Protein AF-A0A3P4AR91-F1 (afdb_monomer)

Radius of gyration: 17.8 Å; Cα contacts (8 Å, |Δi|>4): 67; chains: 1; bounding box: 27×44×55 Å

Organism: Thermus thermophilus (NCBI:txid274)

Foldseek 3Di:
DPPDDDPVNVVVVVCVVVDDFLVVLLVVLVVVLVVLVVVQVVVCVVVVDHDPVSVVLSVLSVVLSVCSVVDPGPVVSVVSNVCSVVCVPPDDD

Solvent-accessible surface area (backbone atoms only — not comparable to full-atom values): 5354 Å² total; per-residue (Å²): 130,87,72,83,76,49,76,64,56,50,51,50,48,50,52,64,70,71,44,75,53,43,71,58,50,41,51,51,51,51,54,55,47,52,54,51,51,53,50,52,53,49,50,25,65,78,66,76,45,82,59,64,70,59,52,52,53,52,52,20,41,54,50,17,45,56,52,23,72,69,36,96,42,44,69,55,15,50,55,34,61,75,41,22,78,76,38,69,89,58,80,83,129

Mean predicted aligned error: 7.6 Å

Secondary structure (DSSP, 8-state):
-PPPPPHHHHHHHHHHHH---HHHHHHHHHHHHHHHHHHHHHHHHHHT---HHHHHHHHHHHHHHHHHHH-SSHHHHHHHHH-GGGGTTPPP-

pLDDT: mean 87.43, std 13.42, range [42.78, 98.38]

Sequence (93 aa):
MKGKRTKLEELVDELAEEGLPRHMRVAYALYDLARDMVRAANEARDTEAVDQGELERLARRALAVVAAAQAENDAKARELLSHPHRMKGVACP

Structure (mmCIF, N/CA/C/O backbone):
data_AF-A0A3P4AR91-F1
#
_entry.id   AF-A0A3P4AR91-F1
#
loop_
_atom_site.group_PDB
_atom_site.id
_atom_site.type_symbol
_atom_site.label_atom_id
_atom_site.label_alt_id
_atom_site.label_comp_id
_atom_site.label_asym_id
_atom_site.label_entity_id
_atom_site.label_seq_id
_atom_site.pdbx_PDB_ins_code
_atom_site.Cartn_x
_atom_site.Cartn_y
_atom_site.Cartn_z
_atom_site.occupancy
_atom_site.B_iso_or_equiv
_atom_site.auth_seq_id
_atom_site.auth_comp_id
_atom_site.auth_asym_id
_atom_site.auth_atom_id
_atom_site.pdbx_PDB_model_num
ATOM 1 N N . MET A 1 1 ? -2.058 25.907 -35.757 1.00 42.78 1 MET A N 1
ATOM 2 C CA . MET A 1 1 ? -0.631 25.993 -35.373 1.00 42.78 1 MET A CA 1
ATOM 3 C C . MET A 1 1 ? -0.506 25.431 -33.965 1.00 42.78 1 MET A C 1
ATOM 5 O O . MET A 1 1 ? -1.092 26.015 -33.066 1.00 42.78 1 MET A O 1
ATOM 9 N N . LYS A 1 2 ? 0.136 24.270 -33.766 1.00 49.69 2 LYS A N 1
ATOM 10 C CA . LYS A 1 2 ? 0.423 23.778 -32.406 1.00 49.69 2 LYS A CA 1
ATOM 11 C C . LYS A 1 2 ? 1.486 24.705 -31.810 1.00 49.69 2 LYS A C 1
ATOM 13 O O . LYS A 1 2 ? 2.556 24.833 -32.399 1.00 49.69 2 LYS A O 1
ATOM 18 N N . GLY A 1 3 ? 1.153 25.412 -30.730 1.00 62.59 3 GLY A N 1
ATOM 19 C CA . GLY A 1 3 ? 2.112 26.245 -30.002 1.00 62.59 3 GLY A CA 1
ATOM 20 C C . GLY A 1 3 ? 3.297 25.400 -29.531 1.00 62.59 3 GLY A C 1
ATOM 21 O O . GLY A 1 3 ? 3.135 24.204 -29.285 1.00 62.59 3 GLY A O 1
ATOM 22 N N . LYS A 1 4 ? 4.493 25.997 -29.464 1.00 67.50 4 LYS A N 1
ATOM 23 C CA . LYS A 1 4 ? 5.670 25.337 -28.880 1.00 67.50 4 LYS A CA 1
ATOM 24 C C . LYS A 1 4 ? 5.323 24.917 -27.451 1.00 67.50 4 LYS A C 1
ATOM 26 O O . LYS A 1 4 ? 4.914 25.777 -26.672 1.00 67.50 4 LYS A O 1
ATOM 31 N N . ARG A 1 5 ? 5.475 23.623 -27.148 1.00 68.88 5 ARG A N 1
ATOM 32 C CA . ARG A 1 5 ? 5.323 23.109 -25.786 1.00 68.88 5 ARG A CA 1
ATOM 33 C C . ARG A 1 5 ? 6.322 23.813 -24.880 1.00 68.88 5 ARG A C 1
ATOM 35 O O . ARG A 1 5 ? 7.427 24.167 -25.297 1.00 68.88 5 ARG A O 1
ATOM 42 N N . THR A 1 6 ? 5.894 24.099 -23.665 1.00 84.81 6 THR A N 1
ATOM 43 C CA . THR A 1 6 ? 6.771 24.686 -22.660 1.00 84.81 6 THR A CA 1
ATOM 44 C C . THR A 1 6 ? 7.749 23.628 -22.160 1.00 84.81 6 THR A C 1
ATOM 46 O O . THR A 1 6 ? 7.456 22.437 -22.167 1.00 84.81 6 THR A O 1
ATOM 49 N N . LYS A 1 7 ? 8.904 24.060 -21.651 1.00 75.31 7 LYS A N 1
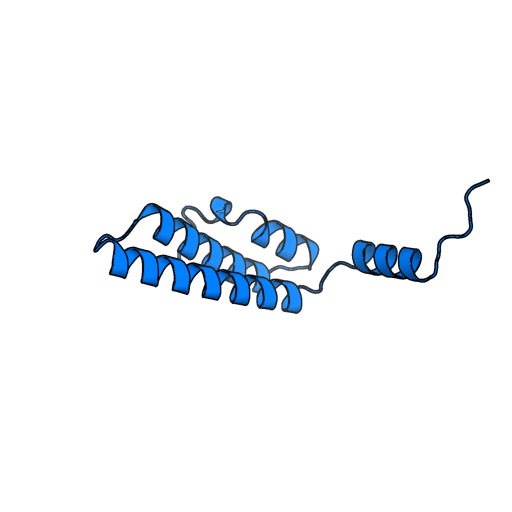ATOM 50 C CA . LYS A 1 7 ? 9.906 23.149 -21.083 1.00 75.31 7 LYS A CA 1
ATOM 51 C C . LYS A 1 7 ? 9.374 22.342 -19.891 1.00 75.31 7 LYS A C 1
ATOM 53 O O . LYS A 1 7 ? 9.879 21.267 -19.616 1.00 75.31 7 LYS A O 1
ATOM 58 N N . LEU A 1 8 ? 8.354 22.857 -19.199 1.00 71.00 8 LEU A N 1
ATOM 59 C CA . LEU A 1 8 ? 7.640 22.138 -18.145 1.00 71.00 8 LEU A CA 1
ATOM 60 C C . LEU A 1 8 ? 6.732 21.044 -18.721 1.00 71.00 8 LEU A C 1
ATOM 62 O O . LEU A 1 8 ? 6.691 19.960 -18.161 1.00 71.00 8 LEU A O 1
ATOM 66 N N . GLU A 1 9 ? 6.030 21.309 -19.825 1.00 70.19 9 GLU A N 1
ATOM 67 C CA . GLU A 1 9 ? 5.214 20.297 -20.514 1.00 70.19 9 GLU A CA 1
ATOM 68 C C . GLU A 1 9 ? 6.085 19.172 -21.073 1.00 70.19 9 GLU A C 1
ATOM 70 O O . GLU A 1 9 ? 5.734 18.015 -20.914 1.00 70.19 9 GLU A O 1
ATOM 75 N N . GLU A 1 10 ? 7.250 19.494 -21.639 1.00 72.38 10 GLU A N 1
ATOM 76 C CA . GLU A 1 10 ? 8.222 18.490 -22.091 1.00 72.38 10 GLU A CA 1
ATOM 77 C C . GLU A 1 10 ? 8.761 17.655 -20.921 1.00 72.38 10 GLU A C 1
ATOM 79 O O . GLU A 1 10 ? 8.808 16.440 -21.028 1.00 72.38 10 GLU A O 1
ATOM 84 N N . LEU A 1 11 ? 9.079 18.275 -19.777 1.00 68.38 11 LEU A N 1
ATOM 85 C CA . LEU A 1 11 ? 9.555 17.551 -18.591 1.00 68.38 11 LEU A CA 1
ATOM 86 C C . LEU A 1 11 ? 8.463 16.681 -17.952 1.00 68.38 11 LEU A C 1
ATOM 88 O O . LEU A 1 11 ? 8.748 15.617 -17.415 1.00 68.38 11 LEU A O 1
ATOM 92 N N . VAL A 1 12 ? 7.212 17.151 -17.963 1.00 68.94 12 VAL A N 1
ATOM 93 C CA . VAL A 1 12 ? 6.048 16.388 -17.491 1.00 68.94 12 VAL A CA 1
ATOM 94 C C . VAL A 1 12 ? 5.757 15.228 -18.437 1.00 68.94 12 VAL A C 1
ATOM 96 O O . VAL A 1 12 ? 5.468 14.137 -17.953 1.00 68.94 12 VAL A O 1
ATOM 99 N N . ASP A 1 13 ? 5.868 15.443 -19.748 1.00 64.06 13 ASP A N 1
ATOM 100 C CA . ASP A 1 13 ? 5.746 14.400 -20.765 1.00 64.06 13 ASP A CA 1
ATOM 101 C C . ASP A 1 13 ? 6.887 13.375 -20.620 1.00 64.06 13 ASP A C 1
ATOM 103 O O . ASP A 1 13 ? 6.603 12.187 -20.571 1.00 64.06 13 ASP A O 1
ATOM 107 N N . GLU A 1 14 ? 8.141 13.799 -20.426 1.00 58.12 14 GLU A N 1
ATOM 108 C CA . GLU A 1 14 ? 9.295 12.919 -20.161 1.00 58.12 14 GLU A CA 1
ATOM 109 C C . GLU A 1 14 ? 9.121 12.127 -18.856 1.00 58.12 14 GLU A C 1
ATOM 111 O O . GLU A 1 14 ? 9.301 10.913 -18.833 1.00 58.12 14 GLU A O 1
ATOM 116 N N . LEU A 1 15 ? 8.678 12.770 -17.771 1.00 61.91 15 LEU A N 1
ATOM 117 C CA . LEU A 1 15 ? 8.365 12.085 -16.509 1.00 61.91 15 LEU A CA 1
ATOM 118 C C . LEU A 1 15 ? 7.177 11.118 -16.646 1.00 61.91 15 LEU A C 1
ATOM 120 O O . LEU A 1 15 ? 7.118 10.098 -15.949 1.00 61.91 15 LEU A O 1
ATOM 124 N N . ALA A 1 16 ? 6.217 11.430 -17.519 1.00 61.50 16 ALA A N 1
ATOM 125 C CA . ALA A 1 16 ? 5.090 10.560 -17.833 1.00 61.50 16 ALA A CA 1
ATOM 126 C C . ALA A 1 16 ? 5.497 9.389 -18.74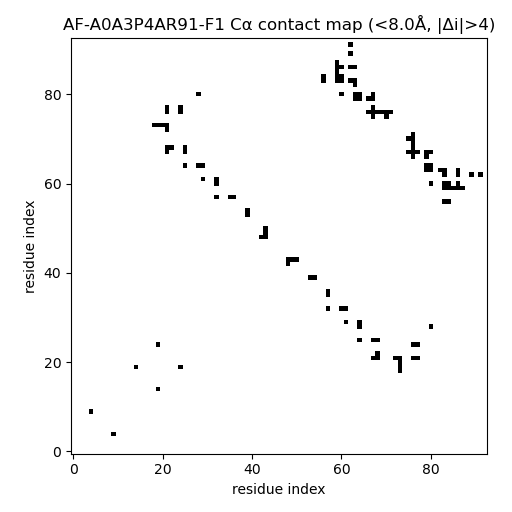5 1.00 61.50 16 ALA A C 1
ATOM 128 O O . ALA A 1 16 ? 4.954 8.292 -18.578 1.00 61.50 16 ALA A O 1
ATOM 129 N N . GLU A 1 17 ? 6.444 9.609 -19.661 1.00 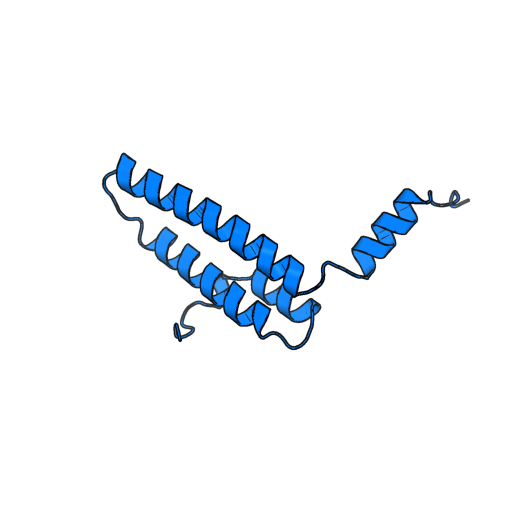58.59 17 GLU A N 1
ATOM 130 C CA . GLU A 1 17 ? 7.003 8.626 -20.594 1.00 58.59 17 GLU A CA 1
ATOM 131 C C . GLU A 1 17 ? 7.961 7.655 -19.894 1.00 58.59 17 GLU A C 1
ATOM 133 O O . GLU A 1 17 ? 7.827 6.443 -20.071 1.00 58.59 17 GLU A O 1
ATOM 138 N N . GLU A 1 18 ? 8.873 8.146 -19.052 1.00 64.25 18 GLU A N 1
ATOM 139 C CA . GLU A 1 18 ? 9.824 7.308 -18.311 1.00 64.25 18 GLU A CA 1
ATOM 140 C C . GLU A 1 18 ? 9.140 6.557 -17.164 1.00 64.25 18 GLU A C 1
ATOM 142 O O . GLU A 1 18 ? 9.444 5.397 -16.880 1.00 64.25 18 GLU A O 1
ATOM 147 N N . GLY A 1 19 ? 8.147 7.185 -16.530 1.00 72.12 19 GLY A N 1
ATOM 148 C CA . GLY A 1 19 ? 7.493 6.647 -15.350 1.00 72.12 19 GLY A CA 1
ATOM 149 C C . GLY A 1 19 ? 8.442 6.506 -14.151 1.00 72.12 19 GLY A C 1
ATOM 150 O O . GLY A 1 19 ? 9.661 6.474 -14.243 1.00 72.12 19 GLY A O 1
ATOM 151 N N . LEU A 1 20 ? 7.868 6.415 -12.950 1.00 81.12 20 LEU A N 1
ATOM 152 C CA . LEU A 1 20 ? 8.671 6.217 -11.740 1.00 81.12 20 LEU A CA 1
ATOM 153 C C . LEU A 1 20 ? 9.439 4.878 -11.784 1.00 81.12 20 LEU A C 1
ATOM 155 O O . LEU A 1 20 ? 8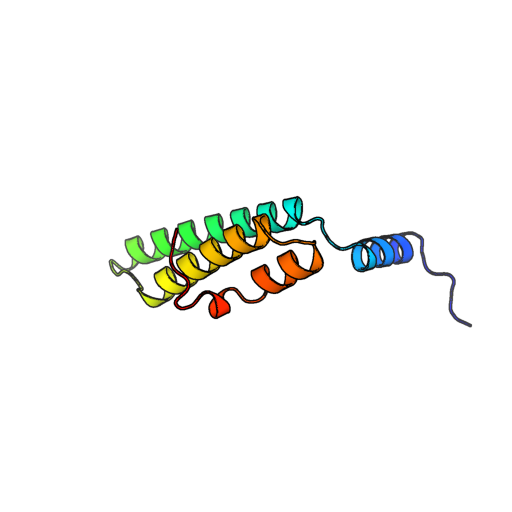.798 3.849 -12.037 1.00 81.12 20 LEU A O 1
ATOM 159 N N . PRO A 1 21 ? 10.739 4.853 -11.432 1.00 88.38 21 PRO A N 1
ATOM 160 C CA . PRO A 1 21 ? 11.496 3.613 -11.276 1.00 88.38 21 PRO A CA 1
ATOM 161 C C . PRO A 1 21 ? 10.876 2.672 -10.233 1.00 88.38 21 PRO A C 1
ATOM 163 O O . PRO A 1 21 ? 10.319 3.131 -9.227 1.00 88.38 21 PRO A O 1
ATOM 166 N N . ARG A 1 22 ? 11.024 1.349 -10.400 1.00 90.62 22 ARG A N 1
ATOM 167 C CA . ARG A 1 22 ? 10.465 0.316 -9.499 1.00 90.62 22 ARG A CA 1
ATOM 168 C C . ARG A 1 22 ? 10.750 0.582 -8.025 1.00 90.62 22 ARG A C 1
ATOM 170 O O . ARG A 1 22 ? 9.834 0.501 -7.212 1.00 90.62 22 ARG A O 1
ATOM 177 N N . HIS A 1 23 ? 11.990 0.917 -7.668 1.00 90.75 23 HIS A N 1
ATOM 178 C CA . HIS A 1 23 ? 12.367 1.142 -6.268 1.00 90.75 23 HIS A CA 1
ATOM 179 C C . HIS A 1 23 ? 11.621 2.336 -5.646 1.00 90.75 23 HIS A C 1
ATOM 181 O O . HIS A 1 23 ? 11.157 2.234 -4.513 1.00 90.75 23 HIS A O 1
ATOM 187 N N . MET A 1 24 ? 11.412 3.420 -6.403 1.00 92.12 24 MET A N 1
ATOM 188 C CA . MET A 1 24 ? 10.613 4.568 -5.958 1.00 92.12 24 MET A CA 1
ATOM 189 C C . MET A 1 24 ? 9.134 4.203 -5.822 1.00 92.12 24 MET A C 1
ATOM 191 O O . MET A 1 24 ? 8.496 4.573 -4.840 1.00 92.12 24 MET A O 1
ATOM 195 N N . ARG A 1 25 ? 8.579 3.422 -6.760 1.00 91.75 25 ARG A N 1
ATOM 196 C CA . ARG A 1 25 ? 7.191 2.931 -6.664 1.00 91.75 25 ARG A CA 1
ATOM 197 C C . ARG A 1 25 ? 6.973 2.070 -5.424 1.00 91.75 25 ARG A C 1
ATOM 199 O O . ARG A 1 25 ? 5.978 2.250 -4.729 1.00 91.75 25 ARG A O 1
ATOM 206 N N . VAL A 1 26 ? 7.903 1.158 -5.147 1.00 94.00 26 VAL A N 1
ATOM 207 C CA . VAL A 1 26 ? 7.890 0.311 -3.948 1.00 94.00 26 VAL A CA 1
ATOM 208 C C . VAL A 1 26 ? 7.979 1.169 -2.687 1.00 94.00 26 VAL A C 1
ATOM 210 O O . VAL A 1 26 ? 7.182 0.973 -1.775 1.00 94.00 26 VAL A O 1
ATOM 213 N N . ALA A 1 27 ? 8.878 2.158 -2.651 1.00 93.06 27 ALA A N 1
ATOM 214 C CA . ALA A 1 27 ? 9.005 3.072 -1.518 1.00 93.06 27 ALA A CA 1
ATOM 215 C C . ALA A 1 27 ? 7.706 3.853 -1.250 1.00 93.06 27 ALA A C 1
ATOM 217 O O . ALA A 1 27 ? 7.240 3.898 -0.111 1.00 93.06 27 ALA A O 1
ATOM 218 N N . TYR A 1 28 ? 7.073 4.406 -2.290 1.00 92.00 28 TYR A N 1
ATOM 219 C CA . TYR A 1 28 ? 5.787 5.094 -2.143 1.00 92.00 28 TYR A CA 1
ATOM 220 C C . TYR A 1 28 ? 4.668 4.149 -1.699 1.00 92.00 28 TYR A C 1
ATOM 222 O O . TYR A 1 28 ? 3.906 4.486 -0.796 1.00 92.00 28 TYR A O 1
ATOM 230 N N . ALA A 1 29 ? 4.606 2.940 -2.259 1.00 95.19 29 ALA A N 1
ATOM 231 C CA . ALA A 1 29 ? 3.609 1.953 -1.862 1.00 95.19 29 ALA A CA 1
ATOM 232 C C . ALA A 1 29 ? 3.774 1.499 -0.401 1.00 95.19 29 ALA A C 1
ATOM 234 O O . ALA A 1 29 ? 2.771 1.318 0.289 1.00 95.19 29 ALA A O 1
ATOM 235 N N . LEU A 1 30 ? 5.012 1.356 0.088 1.00 96.44 30 LEU A N 1
ATOM 236 C CA . LEU A 1 30 ? 5.306 1.073 1.498 1.00 96.44 30 LEU A CA 1
ATOM 237 C C . LEU A 1 30 ? 4.842 2.206 2.410 1.00 96.44 30 LEU A C 1
ATOM 239 O O . LEU A 1 30 ? 4.225 1.954 3.442 1.00 96.44 30 LEU A O 1
ATOM 243 N N . TYR A 1 31 ? 5.112 3.450 2.023 1.00 95.44 31 TYR A N 1
ATOM 244 C CA . TYR A 1 31 ? 4.708 4.614 2.799 1.00 95.44 31 TYR A CA 1
ATOM 245 C C . TYR A 1 31 ? 3.180 4.743 2.893 1.00 95.44 31 TYR A C 1
ATOM 247 O O . TYR A 1 31 ? 2.635 4.937 3.982 1.00 95.44 31 TYR A O 1
ATOM 255 N N . ASP A 1 32 ? 2.477 4.545 1.778 1.00 96.19 32 ASP A N 1
ATOM 256 C CA . ASP A 1 32 ? 1.014 4.544 1.752 1.00 96.19 32 ASP A CA 1
ATOM 257 C C . ASP A 1 32 ? 0.414 3.350 2.505 1.00 96.19 32 ASP A C 1
ATOM 259 O O . ASP A 1 32 ? -0.650 3.471 3.112 1.00 96.19 32 ASP A O 1
ATOM 263 N N . LEU A 1 33 ? 1.068 2.185 2.479 1.00 97.31 33 LEU A N 1
ATOM 264 C CA . LEU A 1 33 ? 0.651 1.029 3.268 1.00 97.31 33 LEU A CA 1
ATOM 265 C C . LEU A 1 33 ? 0.806 1.301 4.768 1.00 97.31 33 LEU A C 1
ATOM 267 O O . LEU A 1 33 ? -0.127 1.043 5.523 1.00 97.31 33 LEU A O 1
ATOM 271 N N . ALA A 1 34 ? 1.936 1.868 5.196 1.00 98.00 34 ALA A N 1
ATOM 272 C CA . ALA A 1 34 ? 2.185 2.195 6.598 1.00 98.00 34 ALA A CA 1
ATOM 273 C C . ALA A 1 34 ? 1.133 3.169 7.152 1.00 98.00 34 ALA A C 1
ATOM 275 O O . ALA A 1 34 ? 0.615 2.964 8.249 1.00 98.00 34 ALA A O 1
ATOM 276 N N . ARG A 1 35 ? 0.762 4.193 6.374 1.00 98.12 35 ARG A N 1
ATOM 277 C CA . ARG A 1 35 ? -0.313 5.132 6.735 1.00 98.12 35 ARG A CA 1
ATOM 278 C C . ARG A 1 35 ? -1.657 4.432 6.928 1.00 98.12 35 ARG A C 1
ATOM 280 O O . ARG A 1 35 ? -2.331 4.678 7.925 1.00 98.12 35 ARG A O 1
ATOM 287 N N . ASP A 1 36 ? -2.027 3.547 6.008 1.00 97.75 36 ASP A N 1
ATOM 288 C CA . ASP A 1 36 ? -3.285 2.805 6.101 1.00 97.75 36 ASP A CA 1
ATOM 289 C C . ASP A 1 36 ? -3.288 1.815 7.275 1.00 97.75 36 ASP A C 1
ATOM 291 O O . ASP A 1 36 ? -4.309 1.673 7.941 1.00 97.75 36 ASP A O 1
ATOM 295 N N . MET A 1 37 ? -2.154 1.178 7.583 1.00 98.12 37 MET A N 1
ATOM 296 C CA . MET A 1 37 ? -2.029 0.309 8.760 1.00 98.12 37 MET A CA 1
ATOM 297 C C . MET A 1 37 ? -2.210 1.090 10.065 1.00 98.12 37 MET A C 1
ATOM 299 O O . MET A 1 37 ? -2.902 0.621 10.964 1.00 98.12 37 MET A O 1
ATOM 303 N N . VAL A 1 38 ? -1.632 2.292 10.165 1.00 98.38 38 VAL A N 1
ATOM 304 C CA . VAL A 1 38 ? -1.837 3.174 11.327 1.00 98.38 38 VAL A CA 1
ATOM 305 C C . VAL A 1 38 ? -3.306 3.572 11.451 1.00 98.38 38 VAL A C 1
ATOM 307 O O . VAL A 1 38 ? -3.850 3.548 12.554 1.00 98.38 38 VAL A O 1
ATOM 310 N N . ARG A 1 39 ? -3.968 3.900 10.334 1.00 97.75 39 ARG A N 1
ATOM 311 C CA . ARG A 1 39 ? -5.403 4.212 10.336 1.00 97.75 39 ARG A CA 1
ATOM 312 C C . ARG A 1 39 ? -6.230 3.023 10.830 1.00 97.75 39 ARG A C 1
ATOM 314 O O . ARG A 1 39 ? -6.999 3.198 11.766 1.00 97.75 39 ARG A O 1
ATOM 321 N N . ALA A 1 40 ? -6.019 1.834 10.269 1.00 97.62 40 ALA A N 1
ATOM 322 C CA . ALA A 1 40 ? -6.742 0.627 10.664 1.00 97.62 40 ALA A CA 1
ATOM 323 C C . ALA A 1 40 ? -6.516 0.266 12.144 1.00 97.62 40 ALA A C 1
ATOM 325 O O . ALA A 1 40 ? -7.446 -0.146 12.830 1.00 97.62 40 ALA A O 1
ATOM 326 N N . ALA A 1 41 ? -5.301 0.468 12.669 1.00 98.12 41 ALA A N 1
ATOM 327 C CA . ALA A 1 41 ? -5.007 0.257 14.086 1.00 98.12 41 ALA A CA 1
ATOM 328 C C . ALA A 1 41 ? -5.756 1.246 14.997 1.00 98.12 41 ALA A C 1
ATOM 330 O O . ALA A 1 41 ? -6.278 0.847 16.038 1.00 98.12 41 ALA A O 1
ATOM 331 N N . ASN A 1 42 ? -5.829 2.522 14.606 1.00 98.12 42 ASN A N 1
ATOM 332 C CA . ASN A 1 42 ? -6.605 3.523 15.340 1.00 98.12 42 ASN A CA 1
ATOM 333 C C . ASN A 1 42 ? -8.103 3.208 15.293 1.00 98.12 42 ASN A C 1
ATOM 335 O O . ASN A 1 42 ? -8.745 3.220 16.335 1.00 98.12 42 ASN A O 1
ATOM 339 N N . GLU A 1 43 ? -8.643 2.859 14.123 1.00 97.75 43 GLU A N 1
ATOM 340 C CA . GLU A 1 43 ? -10.050 2.467 13.973 1.00 97.75 43 GLU A CA 1
ATOM 341 C C . GLU A 1 43 ? -10.385 1.249 14.841 1.00 97.75 43 GLU A C 1
ATOM 343 O O . GLU A 1 43 ? -11.380 1.270 15.561 1.00 97.75 43 GLU A O 1
ATOM 348 N N . ALA A 1 44 ? -9.529 0.224 14.855 1.00 97.75 44 ALA A N 1
ATOM 349 C CA . ALA A 1 44 ? -9.744 -0.956 15.688 1.00 97.75 44 ALA A CA 1
ATOM 350 C C . ALA A 1 44 ? -9.706 -0.643 17.190 1.00 97.75 44 ALA A C 1
ATOM 352 O O . ALA A 1 44 ? -10.487 -1.201 17.959 1.00 97.75 44 ALA A O 1
ATOM 353 N N . ARG A 1 45 ? -8.824 0.271 17.616 1.00 97.75 45 ARG A N 1
ATOM 354 C CA . ARG A 1 45 ? -8.779 0.756 19.002 1.00 97.75 45 ARG A CA 1
ATOM 355 C C . ARG A 1 45 ? -10.041 1.540 19.358 1.00 97.75 45 ARG A C 1
ATOM 357 O O . ARG A 1 45 ? -10.606 1.314 20.419 1.00 97.75 45 ARG A O 1
ATOM 364 N N . ASP A 1 46 ? -10.452 2.460 18.493 1.00 97.94 46 ASP A N 1
ATOM 365 C CA . ASP A 1 46 ? -11.535 3.407 18.770 1.00 97.94 46 ASP A CA 1
ATOM 366 C C . ASP A 1 46 ? -12.923 2.746 18.676 1.00 97.94 46 ASP A C 1
ATOM 368 O O . ASP A 1 46 ? -13.870 3.204 19.311 1.00 97.94 46 ASP A O 1
ATOM 372 N N . THR A 1 47 ? -13.047 1.662 17.905 1.00 97.06 47 THR A N 1
ATOM 373 C CA . THR A 1 47 ? -14.295 0.893 17.741 1.00 97.06 47 THR A CA 1
ATOM 374 C C . THR A 1 47 ? -14.332 -0.409 18.541 1.00 97.06 47 THR A C 1
ATOM 376 O O . THR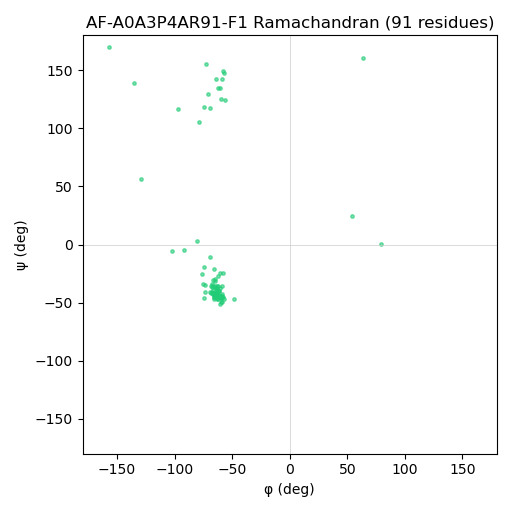 A 1 47 ? -15.360 -1.082 18.545 1.00 97.06 47 THR A O 1
ATOM 379 N N . GLU A 1 48 ? -13.223 -0.778 19.192 1.00 96.12 48 GLU A N 1
ATOM 380 C CA . GLU A 1 48 ? -13.031 -2.061 19.887 1.00 96.12 48 GLU A CA 1
ATOM 381 C C . GLU A 1 48 ? -13.309 -3.298 19.005 1.00 96.12 48 GLU A C 1
ATOM 383 O O . GLU A 1 48 ? -13.610 -4.386 19.498 1.00 96.12 48 GLU A O 1
ATOM 388 N N . ALA A 1 49 ? -13.194 -3.151 17.682 1.00 96.06 49 ALA A N 1
ATOM 389 C CA . ALA A 1 49 ? -13.494 -4.193 16.711 1.00 96.06 49 ALA A CA 1
ATOM 390 C C . ALA A 1 49 ? -12.416 -4.273 15.628 1.00 96.06 49 ALA A C 1
ATOM 392 O O . ALA A 1 49 ? -11.943 -3.268 15.107 1.00 96.06 49 ALA A O 1
ATOM 393 N N . VAL A 1 50 ? -12.048 -5.494 15.244 1.00 95.56 50 VAL A N 1
ATOM 394 C CA . VAL A 1 50 ? -11.121 -5.729 14.133 1.00 95.56 50 VAL A CA 1
ATOM 395 C C . VAL A 1 50 ? -11.920 -6.033 12.871 1.00 95.56 50 VAL A C 1
ATOM 397 O O . VAL A 1 50 ? -12.600 -7.057 12.796 1.00 95.56 50 VAL A O 1
ATOM 400 N N . ASP A 1 51 ? -11.810 -5.168 11.861 1.00 95.94 51 ASP A N 1
ATOM 401 C CA . ASP A 1 51 ? -12.373 -5.437 10.537 1.00 95.94 51 ASP A CA 1
ATOM 402 C C . ASP A 1 51 ? -11.462 -6.399 9.759 1.00 95.94 51 ASP A C 1
ATOM 404 O O . ASP A 1 51 ? -10.399 -6.038 9.243 1.00 95.94 51 ASP A O 1
ATOM 408 N N . GLN A 1 52 ? -11.905 -7.651 9.659 1.00 94.56 52 GLN A N 1
ATOM 409 C CA . GLN A 1 52 ? -11.212 -8.699 8.915 1.00 94.56 52 GLN A CA 1
ATOM 410 C C . GLN A 1 52 ? -11.028 -8.343 7.429 1.00 94.56 52 GLN A C 1
ATOM 412 O O . GLN A 1 52 ? -9.998 -8.674 6.841 1.00 94.56 52 GLN A O 1
ATOM 417 N N . GLY A 1 53 ? -11.999 -7.665 6.812 1.00 94.88 53 GLY A N 1
ATOM 418 C CA . GLY A 1 53 ? -11.924 -7.246 5.414 1.00 94.88 53 GLY A CA 1
ATOM 419 C C . GLY A 1 53 ? -10.831 -6.203 5.187 1.00 94.88 53 GLY A C 1
ATOM 420 O O . GLY A 1 53 ? -10.089 -6.290 4.203 1.00 94.88 53 GLY A O 1
ATOM 421 N N . GLU A 1 54 ? -10.677 -5.266 6.123 1.00 95.88 54 GLU A N 1
ATOM 422 C CA . GLU A 1 54 ? -9.594 -4.281 6.089 1.00 95.88 54 GLU A CA 1
ATOM 423 C C . GLU A 1 54 ? -8.227 -4.947 6.290 1.00 95.88 54 GLU A C 1
ATOM 425 O O . GLU A 1 54 ? -7.291 -4.674 5.532 1.00 95.88 54 GLU A O 1
ATOM 430 N N . LEU A 1 55 ? -8.110 -5.897 7.225 1.00 95.50 55 LEU A N 1
ATOM 431 C CA . LEU A 1 55 ? -6.877 -6.673 7.400 1.00 95.50 55 LEU A CA 1
ATOM 432 C C . LEU A 1 55 ? -6.501 -7.461 6.140 1.00 95.50 55 LEU A C 1
ATOM 434 O O . LEU A 1 55 ? -5.344 -7.433 5.710 1.00 95.50 55 LEU A O 1
ATOM 438 N N . GLU A 1 56 ? -7.465 -8.120 5.494 1.00 95.19 56 GLU A N 1
ATOM 439 C CA . GLU A 1 56 ? -7.231 -8.805 4.223 1.00 95.19 56 GLU A CA 1
ATOM 440 C C . GLU A 1 56 ? -6.787 -7.839 3.117 1.00 95.19 56 GLU A C 1
ATOM 442 O O . GLU A 1 56 ? -5.907 -8.173 2.315 1.00 95.19 56 GLU A O 1
ATOM 447 N N . ARG A 1 57 ? -7.374 -6.636 3.054 1.00 95.75 57 ARG A N 1
ATOM 448 C CA . ARG A 1 57 ? -6.983 -5.597 2.091 1.00 95.75 57 ARG A CA 1
ATOM 449 C C . ARG A 1 57 ? -5.533 -5.166 2.313 1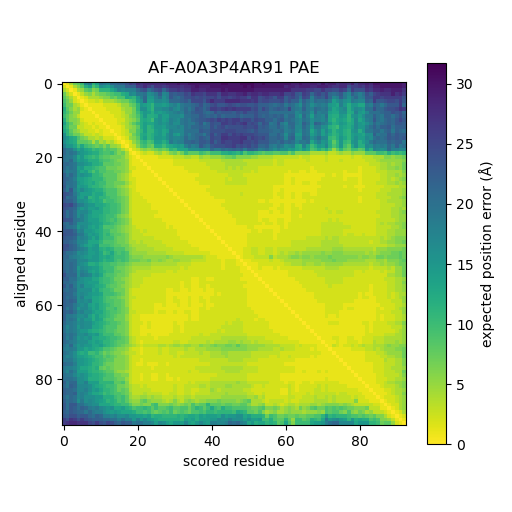.00 95.75 57 ARG A C 1
ATOM 451 O O . ARG A 1 57 ? -4.773 -5.090 1.344 1.00 95.75 57 ARG A O 1
ATOM 458 N N . LEU A 1 58 ? -5.145 -4.905 3.561 1.00 96.81 58 LEU A N 1
ATOM 459 C CA . LEU A 1 58 ? -3.782 -4.519 3.937 1.00 96.81 58 LEU A CA 1
ATOM 460 C C . LEU A 1 58 ? -2.773 -5.627 3.612 1.00 96.81 58 LEU A C 1
ATOM 462 O O . LEU A 1 58 ? -1.749 -5.352 2.986 1.00 96.81 58 LEU A O 1
ATOM 466 N N . ALA A 1 59 ? -3.094 -6.882 3.934 1.00 95.94 59 ALA A N 1
ATOM 467 C CA . ALA A 1 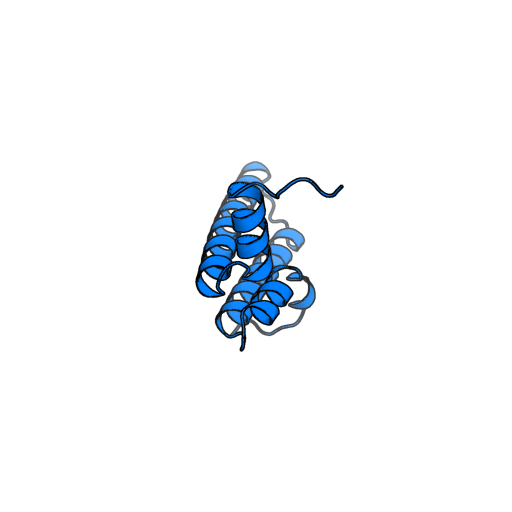59 ? -2.245 -8.031 3.624 1.00 95.94 59 ALA A CA 1
ATOM 468 C C . ALA A 1 59 ? -2.016 -8.185 2.112 1.00 95.94 59 ALA A C 1
ATOM 470 O O . ALA A 1 59 ? -0.885 -8.337 1.651 1.00 95.94 59 ALA A O 1
ATOM 471 N N . ARG A 1 60 ? -3.075 -8.058 1.304 1.00 96.00 60 ARG A N 1
ATOM 472 C CA . ARG A 1 60 ? -2.965 -8.105 -0.162 1.00 96.00 60 ARG A CA 1
ATOM 473 C C . ARG A 1 60 ? -2.105 -6.971 -0.721 1.00 96.00 60 ARG A C 1
ATOM 475 O O . ARG A 1 60 ? -1.367 -7.182 -1.681 1.00 96.00 60 ARG A O 1
ATOM 482 N N . ARG A 1 61 ? -2.166 -5.777 -0.124 1.00 97.00 61 ARG A N 1
ATOM 483 C CA . ARG A 1 61 ? -1.278 -4.664 -0.494 1.00 97.00 61 ARG A CA 1
ATOM 484 C C . ARG A 1 61 ? 0.175 -4.953 -0.139 1.00 97.00 61 ARG A C 1
ATOM 486 O O . ARG A 1 61 ? 1.035 -4.704 -0.976 1.00 97.00 61 ARG A O 1
ATOM 493 N N . ALA A 1 62 ? 0.445 -5.519 1.035 1.00 96.94 62 ALA A N 1
ATOM 494 C CA . ALA A 1 62 ? 1.793 -5.937 1.414 1.00 96.94 62 ALA A CA 1
ATOM 495 C C . ALA A 1 62 ? 2.366 -6.965 0.421 1.00 96.94 62 ALA A C 1
ATOM 497 O O . ALA A 1 62 ? 3.480 -6.797 -0.072 1.00 96.94 62 ALA A O 1
ATOM 498 N N . LEU A 1 63 ? 1.573 -7.969 0.032 1.00 96.56 63 LEU A N 1
ATOM 499 C CA . LEU A 1 63 ? 1.973 -8.960 -0.973 1.00 96.56 63 LEU A CA 1
ATOM 500 C C . LEU A 1 63 ? 2.230 -8.333 -2.348 1.00 96.56 63 LEU A C 1
ATOM 502 O O . LEU A 1 63 ? 3.207 -8.678 -3.010 1.00 96.56 63 LEU A O 1
ATOM 506 N N . ALA A 1 64 ? 1.406 -7.367 -2.761 1.00 96.12 64 ALA A N 1
ATOM 507 C CA . ALA A 1 64 ? 1.620 -6.645 -4.012 1.00 96.12 64 ALA A CA 1
ATOM 508 C C . ALA A 1 64 ? 2.938 -5.854 -4.001 1.00 96.12 64 ALA A C 1
ATOM 510 O O . ALA A 1 64 ? 3.615 -5.792 -5.025 1.00 96.12 64 ALA A O 1
ATOM 511 N N . VAL A 1 65 ? 3.329 -5.290 -2.852 1.00 96.94 65 VAL A N 1
ATOM 512 C CA . VAL A 1 65 ? 4.624 -4.614 -2.679 1.00 96.94 65 VAL A CA 1
ATOM 513 C C . VAL A 1 65 ? 5.786 -5.597 -2.825 1.00 96.94 65 VAL A C 1
ATOM 515 O O . VAL A 1 65 ? 6.734 -5.300 -3.551 1.00 96.94 65 VAL A O 1
ATOM 518 N N . VAL A 1 66 ? 5.704 -6.777 -2.201 1.00 96.31 66 VAL A N 1
ATOM 519 C CA . VAL A 1 66 ? 6.722 -7.835 -2.342 1.00 96.31 66 VAL A CA 1
ATOM 520 C C . VAL A 1 66 ? 6.859 -8.265 -3.804 1.00 96.31 66 VAL A C 1
ATOM 522 O O . VAL A 1 66 ? 7.962 -8.256 -4.351 1.00 96.31 66 VAL A O 1
ATOM 525 N N . ALA A 1 67 ? 5.739 -8.562 -4.467 1.00 95.06 67 ALA A N 1
ATOM 526 C CA . ALA A 1 67 ? 5.732 -8.950 -5.874 1.00 95.06 67 ALA A CA 1
ATOM 527 C C . ALA A 1 67 ? 6.295 -7.837 -6.776 1.00 95.06 67 ALA A C 1
ATOM 529 O O . ALA A 1 67 ? 7.059 -8.106 -7.701 1.00 95.06 67 ALA A O 1
ATOM 530 N N . ALA A 1 68 ? 5.963 -6.573 -6.496 1.00 94.81 68 ALA A N 1
ATOM 531 C CA . ALA A 1 68 ? 6.477 -5.433 -7.244 1.00 94.81 68 ALA A CA 1
ATOM 532 C C . ALA A 1 68 ? 7.988 -5.238 -7.059 1.00 94.81 68 ALA A C 1
ATOM 534 O O . ALA A 1 68 ? 8.666 -4.879 -8.018 1.00 94.81 68 ALA A O 1
ATOM 535 N N . ALA A 1 69 ? 8.531 -5.511 -5.869 1.00 95.56 69 ALA A N 1
ATOM 536 C CA . ALA A 1 69 ? 9.972 -5.468 -5.621 1.00 95.56 69 ALA A CA 1
ATOM 537 C C . ALA A 1 69 ? 10.740 -6.541 -6.414 1.00 95.56 69 ALA A C 1
ATOM 539 O O . ALA A 1 69 ? 11.882 -6.313 -6.811 1.00 95.56 69 ALA A O 1
ATOM 540 N N . GLN A 1 70 ? 10.094 -7.677 -6.689 1.00 95.12 70 GLN A N 1
ATOM 541 C CA . GLN A 1 70 ? 10.641 -8.794 -7.465 1.00 95.12 70 GLN A CA 1
ATOM 542 C C . GLN A 1 70 ? 10.332 -8.711 -8.971 1.00 95.12 70 GLN A C 1
ATOM 544 O O . GLN A 1 70 ? 10.813 -9.537 -9.741 1.00 95.12 70 GLN A O 1
ATOM 549 N N . ALA A 1 71 ? 9.540 -7.730 -9.410 1.00 94.44 71 ALA A N 1
ATOM 550 C CA . ALA A 1 71 ? 9.075 -7.638 -10.790 1.00 94.44 71 ALA A CA 1
ATOM 551 C C . ALA A 1 71 ? 10.222 -7.416 -11.786 1.00 94.44 71 ALA A C 1
ATOM 553 O O . ALA A 1 71 ? 11.124 -6.624 -11.531 1.00 94.44 71 ALA A O 1
ATOM 554 N N . GLU A 1 72 ? 10.142 -8.039 -12.959 1.00 93.06 72 GLU A N 1
ATOM 555 C CA . GLU A 1 72 ? 11.198 -8.011 -13.986 1.00 93.06 72 GLU A CA 1
ATOM 556 C C . GLU A 1 72 ? 11.439 -6.622 -14.601 1.00 93.06 72 GLU A C 1
ATOM 558 O O . GLU A 1 72 ? 12.500 -6.369 -15.165 1.00 93.06 72 GLU A O 1
ATOM 563 N N . ASN A 1 73 ? 10.465 -5.713 -14.501 1.00 91.06 73 ASN A N 1
ATOM 564 C CA . ASN A 1 73 ? 10.552 -4.350 -15.018 1.00 91.06 73 ASN A CA 1
ATOM 565 C C . ASN A 1 73 ? 9.575 -3.395 -14.304 1.00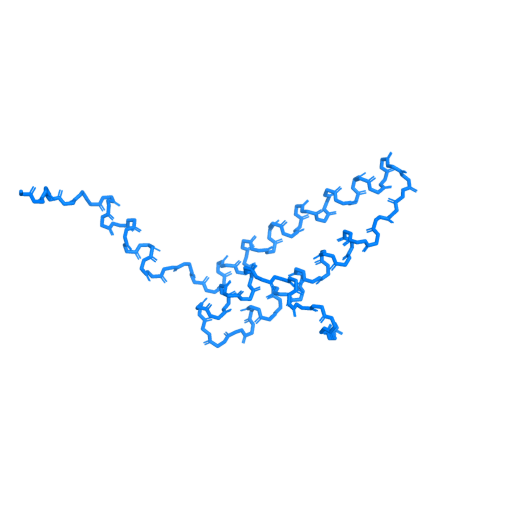 91.06 73 ASN A C 1
ATOM 567 O O . ASN A 1 73 ? 8.677 -3.814 -13.564 1.00 91.06 73 ASN A O 1
ATOM 571 N N . ASP A 1 74 ? 9.738 -2.095 -14.559 1.00 90.88 74 ASP A N 1
ATOM 572 C CA . ASP A 1 74 ? 8.950 -1.023 -13.938 1.00 90.88 74 ASP A CA 1
ATOM 573 C C . ASP A 1 74 ? 7.462 -1.073 -14.313 1.00 90.88 74 ASP A C 1
ATOM 575 O O . ASP A 1 74 ? 6.596 -0.802 -13.475 1.00 90.88 74 ASP A O 1
ATOM 579 N N . ALA A 1 75 ? 7.146 -1.467 -15.551 1.00 90.44 75 ALA A N 1
ATOM 580 C CA . ALA A 1 75 ? 5.769 -1.607 -16.015 1.00 90.44 75 ALA A CA 1
ATOM 581 C C . ALA A 1 75 ? 5.030 -2.700 -15.231 1.00 90.44 75 ALA A C 1
ATOM 583 O O . ALA A 1 75 ? 3.901 -2.489 -14.780 1.00 90.44 75 ALA A O 1
ATOM 584 N N . LYS A 1 76 ? 5.689 -3.838 -14.989 1.00 92.88 76 LYS A N 1
ATOM 585 C CA . LYS A 1 76 ? 5.127 -4.935 -14.204 1.00 92.88 76 LYS A CA 1
ATOM 586 C C . LYS A 1 76 ? 4.978 -4.563 -12.731 1.00 92.88 76 LYS A C 1
ATOM 588 O O . LYS A 1 76 ? 3.936 -4.844 -12.140 1.00 92.88 76 LYS A O 1
ATOM 593 N N . ALA A 1 77 ? 5.964 -3.875 -12.153 1.00 93.25 77 ALA A N 1
ATOM 594 C CA . ALA A 1 77 ? 5.867 -3.354 -10.790 1.00 93.25 77 ALA A CA 1
ATOM 595 C C . ALA A 1 77 ? 4.665 -2.406 -10.633 1.00 93.25 77 ALA A C 1
ATOM 597 O O . ALA A 1 77 ? 3.884 -2.537 -9.690 1.00 93.25 77 ALA A O 1
ATOM 598 N N . ARG A 1 78 ? 4.467 -1.490 -11.591 1.00 92.38 78 ARG A N 1
ATOM 599 C CA . ARG A 1 78 ? 3.295 -0.604 -11.639 1.00 92.38 78 ARG A CA 1
ATOM 600 C C . ARG A 1 78 ? 1.992 -1.398 -11.708 1.00 92.38 78 ARG A C 1
ATOM 602 O O . ARG A 1 78 ? 1.084 -1.118 -10.931 1.00 92.38 78 ARG A O 1
ATOM 609 N N . GLU A 1 79 ? 1.900 -2.374 -12.610 1.00 93.50 79 GLU A N 1
ATOM 610 C CA . GLU A 1 79 ? 0.699 -3.200 -12.779 1.00 93.50 79 GLU A CA 1
ATOM 611 C C . GLU A 1 79 ? 0.302 -3.902 -11.471 1.00 93.50 79 GLU A C 1
ATOM 613 O O . GLU A 1 79 ? -0.868 -3.859 -11.082 1.00 93.50 79 GLU A O 1
ATOM 618 N N . LEU A 1 80 ? 1.272 -4.510 -10.781 1.00 95.00 80 LEU A N 1
ATOM 619 C CA . LEU A 1 80 ? 1.060 -5.226 -9.521 1.00 95.00 80 LEU A CA 1
ATOM 620 C C . LEU A 1 80 ? 0.558 -4.288 -8.416 1.00 95.00 80 LEU A C 1
ATOM 622 O O . LEU A 1 80 ? -0.437 -4.591 -7.756 1.00 95.00 80 LEU A O 1
ATOM 626 N N . LEU A 1 81 ? 1.191 -3.122 -8.261 1.00 93.88 81 LEU A N 1
ATOM 627 C CA . LEU A 1 81 ? 0.813 -2.128 -7.251 1.00 93.88 81 LEU A CA 1
ATOM 628 C C . LEU A 1 81 ? -0.564 -1.502 -7.506 1.00 93.88 81 LEU A C 1
ATOM 630 O O . LEU A 1 81 ? -1.254 -1.145 -6.555 1.00 93.88 81 LEU A O 1
ATOM 634 N N . SER A 1 82 ? -0.994 -1.386 -8.766 1.00 93.31 82 SER A N 1
ATOM 635 C CA . SER A 1 82 ? -2.335 -0.891 -9.111 1.00 93.31 82 SER A CA 1
ATOM 636 C C . SER A 1 82 ? -3.451 -1.908 -8.847 1.00 93.31 82 SER A C 1
ATOM 638 O O . SER A 1 82 ? -4.612 -1.519 -8.736 1.00 93.31 82 SER A O 1
ATOM 640 N N . HIS A 1 83 ? -3.130 -3.200 -8.721 1.00 93.81 83 HIS A N 1
ATOM 641 C CA . HIS A 1 83 ? -4.129 -4.266 -8.590 1.00 93.81 83 HIS A CA 1
ATOM 642 C C . HIS A 1 83 ? -3.858 -5.208 -7.403 1.00 93.81 83 HIS A C 1
ATOM 644 O O . HIS A 1 83 ? -3.826 -6.429 -7.583 1.00 93.81 83 HIS A O 1
ATOM 650 N N . PRO A 1 84 ? -3.744 -4.693 -6.163 1.00 93.00 84 PRO A N 1
ATOM 651 C CA . PRO A 1 84 ? -3.424 -5.516 -4.997 1.00 93.00 84 PRO A CA 1
ATOM 652 C C . PRO A 1 84 ? -4.485 -6.588 -4.713 1.00 93.00 84 PRO A C 1
ATOM 654 O O . PRO A 1 84 ? -4.169 -7.658 -4.209 1.00 93.00 84 PRO A O 1
ATOM 657 N N . HIS A 1 85 ? -5.745 -6.374 -5.107 1.00 91.62 85 HIS A N 1
ATOM 658 C CA . HIS A 1 85 ? -6.810 -7.373 -4.966 1.00 91.62 85 HIS A CA 1
ATOM 659 C C . HIS A 1 85 ? -6.510 -8.700 -5.687 1.00 91.62 85 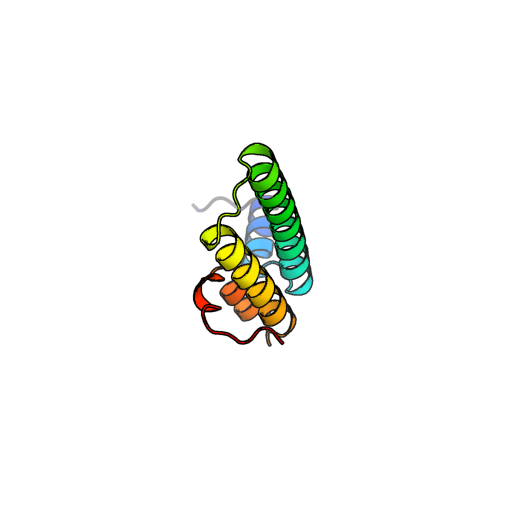HIS A C 1
ATOM 661 O O . HIS A 1 85 ? -7.034 -9.734 -5.270 1.00 91.62 85 HIS A O 1
ATOM 667 N N . ARG A 1 86 ? -5.652 -8.688 -6.721 1.00 91.88 86 ARG A N 1
ATOM 668 C CA . ARG A 1 86 ? -5.203 -9.890 -7.441 1.00 91.88 86 ARG A CA 1
ATOM 669 C C . ARG A 1 86 ? -4.287 -10.785 -6.606 1.00 91.88 86 ARG A C 1
ATOM 671 O O . ARG A 1 86 ? -4.045 -11.915 -6.998 1.00 91.88 86 ARG A O 1
ATOM 678 N N . MET A 1 87 ? -3.820 -10.314 -5.449 1.00 90.94 87 MET A N 1
ATOM 679 C CA . MET A 1 87 ? -3.039 -11.112 -4.499 1.00 90.94 87 MET A CA 1
ATOM 680 C C . MET A 1 87 ? -3.914 -12.023 -3.619 1.00 90.94 87 MET A C 1
ATOM 682 O O . MET A 1 87 ? -3.411 -12.692 -2.720 1.00 90.94 87 MET A O 1
ATOM 686 N N . LYS A 1 88 ? -5.239 -12.060 -3.829 1.00 84.06 88 LYS A N 1
ATOM 687 C CA . LYS A 1 88 ? -6.132 -12.965 -3.092 1.00 84.06 88 LYS A CA 1
ATOM 688 C C . LYS A 1 88 ? -5.724 -14.424 -3.335 1.00 84.06 88 LYS A C 1
ATOM 690 O O . LYS A 1 88 ? -5.684 -14.865 -4.478 1.00 84.06 88 LYS A O 1
ATOM 695 N N . GLY A 1 89 ? -5.476 -15.170 -2.258 1.00 82.56 89 GLY A N 1
ATOM 696 C CA . GLY A 1 89 ? -5.072 -16.579 -2.327 1.00 82.56 89 GLY A CA 1
ATOM 697 C C . GLY A 1 89 ? -3.593 -16.804 -2.659 1.00 82.56 89 GLY A C 1
ATOM 698 O O . GLY A 1 89 ? -3.165 -17.952 -2.717 1.00 82.56 89 GLY A O 1
ATOM 699 N N . VAL A 1 90 ? -2.807 -15.737 -2.845 1.00 82.88 90 VAL A N 1
ATOM 700 C CA . VAL A 1 90 ? -1.346 -15.841 -2.914 1.00 82.88 90 VAL A CA 1
ATOM 701 C C . VAL A 1 90 ? -0.832 -16.165 -1.515 1.00 82.88 90 VAL A C 1
ATOM 703 O O . VAL A 1 90 ? -1.216 -15.508 -0.546 1.00 82.88 90 VAL A O 1
ATOM 706 N N . ALA A 1 91 ? 0.008 -17.195 -1.408 1.00 72.50 91 ALA A N 1
ATOM 707 C CA . ALA A 1 91 ? 0.626 -17.560 -0.143 1.00 72.50 91 ALA A CA 1
ATOM 708 C C . ALA A 1 91 ? 1.467 -16.390 0.378 1.00 72.50 91 ALA A C 1
ATOM 710 O O . ALA A 1 91 ? 2.221 -15.777 -0.380 1.00 72.50 91 ALA A O 1
ATOM 711 N N . CYS A 1 92 ? 1.331 -16.090 1.668 1.00 62.69 92 CYS A N 1
ATOM 712 C CA . CYS A 1 92 ? 2.284 -15.212 2.324 1.00 62.69 92 CYS A CA 1
ATOM 713 C C . CYS A 1 92 ? 3.574 -16.020 2.527 1.00 62.69 92 CYS A C 1
ATOM 715 O O . CYS A 1 92 ? 3.485 -17.075 3.161 1.00 62.69 92 CYS A O 1
ATOM 717 N N . PRO A 1 93 ? 4.704 -15.608 1.924 1.00 58.41 93 PRO A N 1
ATOM 718 C CA . PRO A 1 93 ? 5.977 -16.294 2.111 1.00 58.41 93 PRO A CA 1
ATOM 719 C C . PRO A 1 93 ? 6.440 -16.248 3.569 1.00 58.41 93 PRO A C 1
ATOM 721 O O . PRO A 1 93 ? 6.025 -15.314 4.298 1.00 58.41 93 PRO A O 1
#